Protein AF-A0A6A5YT86-F1 (afdb_monomer_lite)

Foldseek 3Di:
DVCPPDPPDPFDCLLVVDDPVVAQLQDPPDPDDDPPDDGDGDPLSVVLVVCCRLVSPRRDHSVVCVPPQWDDGDPDIDGHVVVVDDPPD

Structure (mmCIF, N/CA/C/O backbone):
data_AF-A0A6A5YT86-F1
#
_entry.id   AF-A0A6A5YT86-F1
#
loop_
_atom_site.group_PDB
_atom_site.id
_atom_site.type_symbol
_atom_site.label_atom_id
_atom_site.label_alt_id
_atom_site.label_comp_id
_atom_site.label_asym_id
_atom_site.label_entity_id
_atom_site.label_seq_id
_atom_site.pdbx_PDB_ins_code
_atom_site.Cartn_x
_atom_site.Cartn_y
_atom_site.Cartn_z
_atom_site.occupancy
_atom_site.B_iso_or_equiv
_atom_site.auth_seq_id
_atom_site.auth_comp_id
_atom_site.auth_asym_id
_atom_site.auth_atom_id
_atom_site.pdbx_PDB_model_num
ATOM 1 N N . MET A 1 1 ? 18.877 -12.310 0.085 1.00 47.84 1 MET A N 1
ATOM 2 C CA . MET A 1 1 ? 17.834 -11.266 0.185 1.00 47.84 1 MET A CA 1
ATOM 3 C C . MET A 1 1 ? 17.345 -11.210 1.624 1.00 47.84 1 MET A C 1
ATOM 5 O O . MET A 1 1 ? 17.124 -12.268 2.199 1.00 47.84 1 MET A O 1
ATOM 9 N N . LEU A 1 2 ? 17.219 -10.014 2.204 1.00 56.44 2 LEU A N 1
ATOM 10 C CA . LEU A 1 2 ? 16.912 -9.779 3.627 1.00 56.44 2 LEU A CA 1
ATOM 11 C C . LEU A 1 2 ? 15.620 -10.480 4.111 1.00 56.44 2 LEU A C 1
ATOM 13 O O . LEU A 1 2 ? 15.523 -10.879 5.263 1.00 56.44 2 LEU A O 1
ATOM 17 N N . TYR A 1 3 ? 14.672 -10.718 3.200 1.00 52.34 3 TYR A N 1
ATOM 18 C CA . TYR A 1 3 ? 13.376 -11.346 3.480 1.00 52.34 3 TYR A CA 1
ATOM 19 C C . TYR A 1 3 ? 13.394 -12.879 3.616 1.00 52.34 3 TYR A C 1
ATOM 21 O O . TYR A 1 3 ? 12.382 -13.464 3.982 1.00 52.34 3 TYR A O 1
ATOM 29 N N . ASN A 1 4 ? 14.532 -13.549 3.395 1.00 56.84 4 ASN A N 1
ATOM 30 C CA . ASN A 1 4 ? 14.633 -15.014 3.530 1.00 56.84 4 ASN A CA 1
ATOM 31 C C . ASN A 1 4 ? 14.548 -15.510 4.993 1.00 56.84 4 ASN A C 1
ATOM 33 O O . ASN A 1 4 ? 14.594 -16.708 5.246 1.00 56.84 4 ASN A O 1
ATOM 37 N N . GLN A 1 5 ? 14.488 -14.583 5.953 1.00 56.00 5 GLN A N 1
ATOM 38 C CA . GLN A 1 5 ? 14.500 -14.835 7.399 1.00 56.00 5 GLN A CA 1
ATOM 39 C C . GLN A 1 5 ? 13.117 -14.644 8.050 1.00 56.00 5 GLN A C 1
ATOM 41 O O . GLN A 1 5 ? 12.987 -14.817 9.257 1.00 56.00 5 GLN A O 1
ATOM 46 N N . LEU A 1 6 ? 12.085 -14.291 7.274 1.00 58.19 6 LEU A N 1
ATOM 47 C CA . LEU A 1 6 ? 10.727 -14.064 7.774 1.00 58.19 6 LEU A CA 1
ATOM 48 C C . LEU A 1 6 ? 9.740 -15.001 7.065 1.00 58.19 6 LEU A C 1
ATOM 50 O O . LEU A 1 6 ? 8.982 -14.558 6.196 1.00 58.19 6 LEU A O 1
ATOM 54 N N . PRO A 1 7 ? 9.746 -16.306 7.393 1.00 47.00 7 PRO A N 1
ATOM 55 C CA . PRO A 1 7 ? 8.694 -17.194 6.926 1.00 47.00 7 PRO A CA 1
ATOM 56 C C . PRO A 1 7 ? 7.349 -16.624 7.404 1.00 47.00 7 PRO A C 1
ATOM 58 O O . PRO A 1 7 ? 7.201 -16.302 8.580 1.00 47.00 7 PRO A O 1
ATOM 61 N N . HIS A 1 8 ? 6.396 -16.476 6.478 1.00 53.12 8 HIS A N 1
ATOM 62 C CA . HIS A 1 8 ? 5.040 -15.926 6.672 1.00 53.12 8 HIS A CA 1
ATOM 63 C C . HIS A 1 8 ? 4.851 -14.398 6.603 1.00 53.12 8 HIS A C 1
ATOM 65 O O . HIS A 1 8 ? 3.718 -13.945 6.752 1.00 53.12 8 HIS A O 1
ATOM 71 N N . ALA A 1 9 ? 5.876 -13.590 6.314 1.00 56.53 9 ALA A N 1
ATOM 72 C CA . ALA A 1 9 ? 5.645 -12.170 6.022 1.00 56.53 9 ALA A CA 1
ATOM 73 C C . ALA A 1 9 ? 4.979 -11.999 4.637 1.00 56.53 9 ALA A C 1
ATOM 75 O O . ALA A 1 9 ? 5.576 -12.320 3.613 1.00 56.53 9 ALA A O 1
ATOM 76 N N . THR A 1 10 ? 3.742 -11.494 4.607 1.00 63.47 10 THR A N 1
ATOM 77 C CA . THR A 1 10 ? 2.884 -11.368 3.408 1.00 63.47 10 THR A CA 1
ATOM 78 C C . THR A 1 10 ? 3.053 -10.061 2.631 1.00 63.47 10 THR A C 1
ATOM 80 O O . THR A 1 10 ? 2.227 -9.744 1.781 1.00 63.47 10 THR A O 1
ATOM 83 N N . VAL A 1 11 ? 4.107 -9.285 2.889 1.00 64.50 11 VAL A N 1
ATOM 84 C CA . VAL A 1 11 ? 4.342 -8.064 2.110 1.00 64.50 11 VAL A CA 1
ATOM 85 C C . VAL A 1 11 ? 4.845 -8.452 0.724 1.00 64.50 11 VAL A C 1
ATOM 87 O O . VAL A 1 11 ? 5.872 -9.121 0.593 1.00 64.50 11 VAL A O 1
ATOM 90 N N . ASP A 1 12 ? 4.125 -8.029 -0.313 1.00 68.25 12 ASP A N 1
ATOM 91 C CA . ASP A 1 12 ? 4.495 -8.316 -1.694 1.00 68.25 12 ASP A CA 1
ATOM 92 C C . ASP A 1 12 ? 5.886 -7.737 -2.006 1.00 68.25 12 ASP A C 1
ATOM 94 O O . ASP A 1 12 ? 6.150 -6.547 -1.814 1.00 68.25 12 ASP A O 1
ATOM 98 N N . ILE A 1 13 ? 6.799 -8.569 -2.512 1.00 71.25 13 ILE A N 1
ATOM 99 C CA . ILE A 1 13 ? 8.182 -8.162 -2.801 1.00 71.25 13 ILE A CA 1
ATOM 100 C C . ILE A 1 13 ? 8.267 -7.027 -3.832 1.00 71.25 13 ILE A C 1
ATOM 102 O O . ILE A 1 13 ? 9.243 -6.274 -3.848 1.00 71.25 13 ILE A O 1
ATOM 106 N N . ARG A 1 14 ? 7.233 -6.845 -4.662 1.00 70.75 14 ARG A N 1
ATOM 107 C CA . ARG A 1 14 ? 7.133 -5.728 -5.614 1.00 70.75 14 ARG A CA 1
ATOM 108 C C . ARG A 1 14 ? 7.049 -4.376 -4.913 1.00 70.75 14 ARG A C 1
ATOM 110 O O . ARG A 1 14 ? 7.351 -3.358 -5.523 1.00 70.75 14 ARG A O 1
ATOM 117 N N . VAL A 1 15 ? 6.703 -4.331 -3.629 1.00 71.88 15 VAL A N 1
ATOM 118 C CA . VAL A 1 15 ? 6.781 -3.091 -2.847 1.00 71.88 15 VAL A CA 1
ATOM 119 C C . VAL A 1 15 ? 8.230 -2.616 -2.721 1.00 71.88 15 VAL A C 1
ATOM 121 O O . VAL A 1 15 ? 8.486 -1.419 -2.808 1.00 71.88 15 VAL A O 1
ATOM 124 N N . ALA A 1 16 ? 9.184 -3.544 -2.601 1.00 74.19 16 ALA A N 1
ATOM 125 C CA . ALA A 1 16 ? 10.610 -3.238 -2.503 1.00 74.19 16 ALA A CA 1
ATOM 126 C C . ALA A 1 16 ? 11.270 -2.947 -3.865 1.00 74.19 16 ALA A C 1
ATOM 128 O O . ALA A 1 16 ? 12.463 -2.649 -3.911 1.00 74.19 16 ALA A O 1
ATOM 129 N N . SER A 1 17 ? 10.528 -3.023 -4.979 1.00 76.56 17 SER A N 1
ATOM 130 C CA . SER A 1 17 ? 11.083 -2.728 -6.306 1.00 76.56 17 SER A CA 1
ATOM 131 C C . SER A 1 17 ? 11.277 -1.229 -6.556 1.00 76.56 17 SER A C 1
ATOM 133 O O . SER A 1 17 ? 11.948 -0.858 -7.516 1.00 76.56 17 SER A O 1
ATOM 135 N N . SER A 1 18 ? 10.680 -0.364 -5.732 1.00 78.25 18 SER A N 1
ATOM 136 C CA . SER A 1 18 ? 10.835 1.090 -5.798 1.00 78.25 18 SER A CA 1
ATOM 137 C C . SER A 1 18 ? 11.280 1.649 -4.443 1.00 78.25 18 SER A C 1
ATOM 139 O O . SER A 1 18 ? 10.722 1.249 -3.422 1.00 78.25 18 SER A O 1
ATOM 141 N N . PRO A 1 19 ? 12.244 2.590 -4.400 1.00 79.94 19 PRO A N 1
ATOM 142 C CA . PRO A 1 19 ? 12.596 3.287 -3.168 1.00 79.94 19 PRO A CA 1
ATOM 143 C C . PRO A 1 19 ? 11.373 3.972 -2.566 1.00 79.94 19 PRO A C 1
ATOM 145 O O . PRO A 1 19 ? 10.643 4.651 -3.289 1.00 79.94 19 PRO A O 1
ATOM 148 N N . LEU A 1 20 ? 11.192 3.850 -1.247 1.00 78.31 20 LEU A N 1
ATOM 149 C CA . LEU A 1 20 ? 10.052 4.438 -0.538 1.00 78.31 20 LEU A CA 1
ATOM 150 C C . LEU A 1 20 ? 9.950 5.944 -0.823 1.00 78.31 20 LEU A C 1
ATOM 152 O O . LEU A 1 20 ? 8.870 6.427 -1.131 1.00 78.31 20 LEU A O 1
ATOM 156 N N . ALA A 1 21 ? 11.088 6.647 -0.863 1.00 77.25 21 ALA A N 1
ATOM 157 C CA . ALA A 1 21 ? 11.191 8.079 -1.167 1.00 77.25 21 ALA A CA 1
ATOM 158 C C . ALA A 1 21 ? 10.492 8.523 -2.469 1.00 77.25 21 ALA A C 1
ATOM 160 O O . ALA A 1 21 ? 10.116 9.682 -2.594 1.00 77.25 21 ALA A O 1
ATOM 161 N N . ASN A 1 22 ? 10.279 7.618 -3.430 1.00 81.44 22 ASN A N 1
ATOM 162 C CA . ASN A 1 22 ? 9.598 7.933 -4.690 1.00 81.44 22 ASN A CA 1
ATOM 163 C C . ASN A 1 22 ? 8.062 7.873 -4.581 1.00 81.44 22 ASN A C 1
ATOM 165 O O . ASN A 1 22 ? 7.353 8.027 -5.579 1.00 81.44 22 ASN A O 1
ATOM 169 N N . HIS A 1 23 ? 7.521 7.578 -3.400 1.00 82.69 23 HIS A N 1
ATOM 170 C CA . HIS A 1 23 ? 6.093 7.396 -3.197 1.00 82.69 23 HIS A CA 1
ATOM 171 C C . HIS A 1 23 ? 5.411 8.714 -2.833 1.00 82.69 23 HIS A C 1
ATOM 173 O O . HIS A 1 23 ? 5.840 9.431 -1.938 1.00 82.69 23 HIS A O 1
ATOM 179 N N . ARG A 1 24 ? 4.287 9.003 -3.501 1.00 83.56 24 ARG A N 1
ATOM 180 C CA . ARG A 1 24 ? 3.564 10.283 -3.381 1.00 83.56 24 ARG A CA 1
ATOM 181 C C . ARG A 1 24 ? 2.889 10.491 -2.029 1.00 83.56 24 ARG A C 1
ATOM 183 O O . ARG A 1 24 ? 2.517 11.607 -1.695 1.00 83.56 24 ARG A O 1
ATOM 190 N N . TRP A 1 25 ? 2.681 9.414 -1.280 1.00 85.62 25 TRP A N 1
ATOM 191 C CA . TRP A 1 25 ? 2.066 9.468 0.039 1.00 85.62 25 TRP A CA 1
ATOM 192 C C . TRP A 1 25 ? 3.049 9.812 1.158 1.00 85.62 25 TRP A C 1
ATOM 194 O O . TRP A 1 25 ? 2.597 10.064 2.273 1.00 85.62 25 TRP A O 1
ATOM 204 N N . ILE A 1 26 ? 4.357 9.860 0.883 1.00 85.25 26 ILE A N 1
ATOM 205 C CA . ILE A 1 26 ? 5.341 10.293 1.874 1.00 85.25 26 ILE A CA 1
ATOM 206 C C . ILE A 1 26 ? 5.241 11.812 2.063 1.00 85.25 26 ILE A C 1
ATOM 208 O O . ILE A 1 26 ? 5.261 12.549 1.076 1.00 85.25 26 ILE A O 1
ATOM 212 N N . PRO A 1 27 ? 5.133 12.301 3.310 1.00 81.56 27 PRO A N 1
ATOM 213 C CA . PRO A 1 27 ? 5.181 13.729 3.584 1.00 81.56 27 PRO A CA 1
ATOM 214 C C . PRO A 1 27 ? 6.568 14.300 3.240 1.00 81.56 27 PRO A C 1
ATOM 216 O O . PRO A 1 27 ? 7.590 13.767 3.660 1.00 81.56 27 PRO A O 1
ATOM 219 N N . ASN A 1 28 ? 6.602 15.412 2.499 1.00 72.12 28 ASN A N 1
ATOM 220 C CA . ASN A 1 28 ? 7.845 16.118 2.141 1.00 72.12 28 ASN A CA 1
ATOM 221 C C . ASN A 1 28 ? 8.503 16.854 3.331 1.00 72.12 28 ASN A C 1
ATOM 223 O O . ASN A 1 28 ? 9.649 17.280 3.231 1.00 72.12 28 ASN A O 1
ATOM 227 N N . GLU A 1 29 ? 7.775 17.034 4.435 1.00 65.75 29 GLU A N 1
ATOM 228 C CA . GLU A 1 29 ? 8.025 18.052 5.467 1.00 65.75 29 GLU A CA 1
ATOM 229 C C . GLU A 1 29 ? 8.494 17.461 6.807 1.00 65.75 29 GLU A C 1
ATOM 231 O O . GLU A 1 29 ? 8.034 17.870 7.867 1.00 65.75 29 GLU A O 1
ATOM 236 N N . GLU A 1 30 ? 9.432 16.513 6.801 1.00 56.69 30 GLU A N 1
ATOM 237 C CA . GLU A 1 30 ? 10.106 16.127 8.048 1.00 56.69 30 GLU A CA 1
ATOM 238 C C . GLU A 1 30 ? 11.629 16.082 7.876 1.00 56.69 30 GLU A C 1
ATOM 240 O O . GLU A 1 30 ? 12.285 15.048 7.973 1.00 56.69 30 GLU A O 1
ATOM 245 N N . ALA A 1 31 ? 12.217 17.254 7.625 1.00 51.25 31 ALA A N 1
ATOM 246 C CA . ALA A 1 31 ? 13.659 17.478 7.481 1.00 51.25 31 ALA A CA 1
ATOM 247 C C . ALA A 1 31 ? 14.493 17.218 8.766 1.00 51.25 31 ALA A C 1
ATOM 249 O O . ALA A 1 31 ? 15.612 17.713 8.887 1.00 51.25 31 ALA A O 1
ATOM 250 N N . GLY A 1 32 ? 13.971 16.462 9.737 1.00 53.62 32 GLY A N 1
ATOM 251 C CA . GLY A 1 32 ? 14.608 16.248 11.040 1.00 53.62 32 GLY A CA 1
ATOM 252 C C . GLY A 1 32 ? 14.319 14.909 11.718 1.00 53.62 32 GLY A C 1
ATOM 253 O O . GLY A 1 32 ? 14.831 14.675 12.813 1.00 53.62 32 GLY A O 1
ATOM 254 N N . THR A 1 33 ? 13.531 14.021 11.112 1.00 58.50 33 THR A N 1
ATOM 255 C CA . THR A 1 33 ? 13.211 12.721 11.710 1.00 58.50 33 THR A CA 1
ATOM 256 C C . THR A 1 33 ? 14.327 11.725 11.396 1.00 58.50 33 THR A C 1
ATOM 258 O O . THR A 1 33 ? 14.803 11.610 10.266 1.00 58.50 33 THR A O 1
ATOM 261 N N . SER A 1 34 ? 14.819 11.031 12.423 1.00 62.78 34 SER A N 1
ATOM 262 C CA . SER A 1 34 ? 15.864 10.017 12.261 1.00 62.78 34 SER A CA 1
ATOM 263 C C . SER A 1 34 ? 15.431 8.964 11.225 1.00 62.78 34 SER A C 1
ATOM 265 O O . SER A 1 34 ? 14.238 8.675 11.121 1.00 62.78 34 SER A O 1
ATOM 267 N N . PRO A 1 35 ? 16.359 8.323 10.488 1.00 65.75 35 PRO A N 1
ATOM 268 C CA . PRO A 1 35 ? 16.024 7.360 9.426 1.00 65.75 35 PRO A CA 1
ATOM 269 C C . PRO A 1 35 ? 15.230 6.124 9.897 1.00 65.75 35 PRO A C 1
ATOM 271 O O . PRO A 1 35 ? 14.825 5.305 9.078 1.00 65.75 35 PRO A O 1
ATOM 274 N N . PHE A 1 36 ? 15.010 5.983 11.206 1.00 70.50 36 PHE A N 1
ATOM 275 C CA . PHE A 1 36 ? 14.276 4.888 11.842 1.00 70.50 36 PHE A CA 1
ATOM 276 C C . PHE A 1 36 ? 13.003 5.345 12.566 1.00 70.50 36 PHE A C 1
ATOM 278 O O . PHE A 1 36 ? 12.387 4.563 13.287 1.00 70.50 36 PHE A O 1
ATOM 285 N N . SER A 1 37 ? 12.627 6.612 12.427 1.00 75.56 37 SER A N 1
ATOM 286 C CA . SER A 1 37 ? 11.396 7.141 13.006 1.00 75.56 37 SER A CA 1
ATOM 287 C C . SER A 1 37 ? 10.189 6.833 12.119 1.00 75.56 37 SER A C 1
ATOM 289 O O . SER A 1 37 ? 10.297 6.719 10.898 1.00 75.56 37 SER A O 1
ATOM 291 N N . ALA A 1 38 ? 9.031 6.649 12.749 1.00 76.50 38 ALA A N 1
ATOM 292 C CA . ALA A 1 38 ? 7.784 6.431 12.033 1.00 76.50 38 ALA A CA 1
ATOM 293 C C . ALA A 1 38 ? 7.278 7.750 11.434 1.00 76.50 38 ALA A C 1
ATOM 295 O O . ALA A 1 38 ? 7.272 8.770 12.120 1.00 76.50 38 ALA A O 1
ATOM 296 N N . TYR A 1 39 ? 6.808 7.708 10.185 1.00 81.44 39 TYR A N 1
ATOM 297 C CA . TYR A 1 39 ? 6.153 8.849 9.547 1.00 81.44 39 TYR A CA 1
ATOM 298 C C . TYR A 1 39 ? 4.800 9.136 10.199 1.00 81.44 39 TYR A C 1
ATOM 300 O O . TYR A 1 39 ? 3.986 8.224 10.381 1.00 81.44 39 TYR A O 1
ATOM 308 N N . SER A 1 40 ? 4.526 10.410 10.480 1.00 85.56 40 SER A N 1
ATOM 309 C CA . SER A 1 40 ? 3.185 10.856 10.850 1.00 85.56 40 SER A CA 1
ATOM 310 C C . SER A 1 40 ? 2.348 11.037 9.582 1.00 85.56 40 SER A C 1
ATOM 312 O O . SER A 1 40 ? 2.503 12.012 8.849 1.00 85.56 40 SER A O 1
ATOM 314 N N . LEU A 1 41 ? 1.490 10.061 9.272 1.00 88.31 41 LEU A N 1
ATOM 315 C CA . LEU A 1 41 ? 0.671 10.071 8.057 1.00 88.31 41 LEU A CA 1
ATOM 31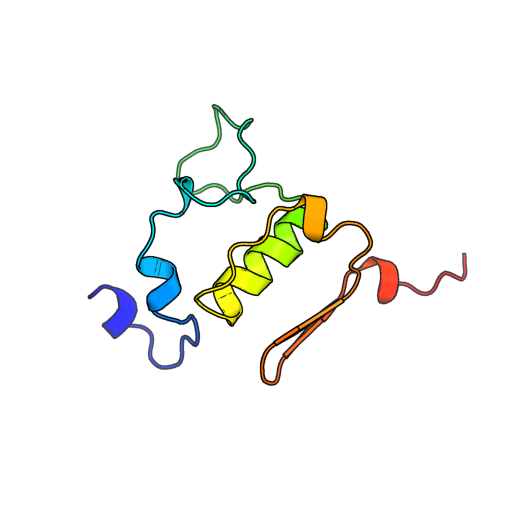6 C C . LEU A 1 41 ? -0.754 10.556 8.341 1.00 88.31 41 LEU A C 1
ATOM 318 O O . LEU A 1 41 ? -1.388 10.143 9.314 1.00 88.31 41 LEU A O 1
ATOM 322 N N . SER A 1 42 ? -1.307 11.359 7.429 1.00 91.25 42 SER A N 1
ATOM 323 C CA . SER A 1 42 ? -2.750 11.605 7.374 1.00 91.25 42 SER A CA 1
ATOM 324 C C . SER A 1 42 ? -3.508 10.308 7.066 1.00 91.25 42 SER A C 1
ATOM 326 O O . SER A 1 42 ? -2.936 9.311 6.612 1.00 91.25 42 SER A O 1
ATOM 328 N N . ARG A 1 43 ? -4.830 10.304 7.264 1.00 92.06 43 ARG A N 1
ATOM 329 C CA . ARG A 1 43 ? -5.673 9.150 6.915 1.00 92.06 43 ARG A CA 1
ATOM 330 C C . ARG A 1 43 ? -5.562 8.798 5.430 1.00 92.06 43 ARG A C 1
ATOM 332 O O . ARG A 1 43 ? -5.442 7.631 5.072 1.00 92.06 43 ARG A O 1
ATOM 339 N N . GLU A 1 44 ? -5.584 9.807 4.572 1.00 93.44 44 GLU A N 1
ATOM 340 C CA . GLU A 1 44 ? -5.492 9.661 3.122 1.00 93.44 44 GLU A CA 1
ATOM 341 C C . GLU A 1 44 ? -4.127 9.092 2.708 1.00 93.44 44 GLU A C 1
ATOM 343 O O . GLU A 1 44 ? -4.062 8.161 1.903 1.00 93.44 44 GLU A O 1
ATOM 348 N N . GLN A 1 45 ? -3.041 9.590 3.312 1.00 92.94 45 GLN A N 1
ATOM 349 C CA . GLN A 1 45 ? -1.692 9.043 3.123 1.00 92.94 45 GLN A CA 1
ATOM 350 C C . GLN A 1 45 ? -1.589 7.602 3.632 1.00 92.94 45 GLN A C 1
ATOM 352 O O . GLN A 1 45 ? -0.996 6.757 2.966 1.00 92.94 45 GLN A O 1
ATOM 357 N N . THR A 1 46 ? -2.214 7.301 4.770 1.00 92.56 46 THR A N 1
ATOM 358 C CA . THR A 1 46 ? -2.267 5.950 5.341 1.00 92.56 46 THR A CA 1
ATOM 359 C C . THR A 1 46 ? -2.971 4.983 4.392 1.00 92.56 46 THR A C 1
ATOM 361 O O . THR A 1 46 ? -2.439 3.913 4.115 1.00 92.56 46 THR A O 1
ATOM 364 N N . PHE A 1 47 ? -4.118 5.356 3.816 1.00 93.62 47 PHE A N 1
ATOM 365 C CA . PHE A 1 47 ? -4.809 4.495 2.850 1.00 93.62 47 PHE A CA 1
ATOM 366 C C . PHE A 1 47 ? -4.042 4.332 1.536 1.00 93.62 47 PHE A C 1
ATOM 368 O O . PHE A 1 47 ? -3.992 3.225 0.999 1.00 93.62 47 PHE A O 1
ATOM 375 N N . ALA A 1 48 ? -3.392 5.387 1.038 1.00 92.56 48 ALA A N 1
ATOM 376 C CA . ALA A 1 48 ? -2.514 5.285 -0.128 1.00 92.56 48 ALA A CA 1
ATOM 377 C C . ALA A 1 48 ? -1.302 4.371 0.139 1.00 92.56 48 ALA A C 1
ATOM 379 O O . ALA A 1 48 ? -0.920 3.581 -0.729 1.00 92.56 48 ALA A O 1
ATOM 380 N N . CYS A 1 49 ? -0.738 4.439 1.348 1.00 91.38 49 CYS A N 1
ATOM 381 C CA . CYS A 1 49 ? 0.320 3.554 1.822 1.00 91.38 49 CYS A CA 1
ATOM 382 C C . CYS A 1 49 ? -0.164 2.097 1.870 1.00 91.38 49 CYS A C 1
ATOM 384 O O . CYS A 1 49 ? 0.404 1.252 1.178 1.00 91.38 49 CYS A O 1
ATOM 386 N N . ILE A 1 50 ? -1.268 1.813 2.574 1.00 91.31 50 ILE A N 1
ATOM 387 C CA . ILE A 1 50 ? -1.872 0.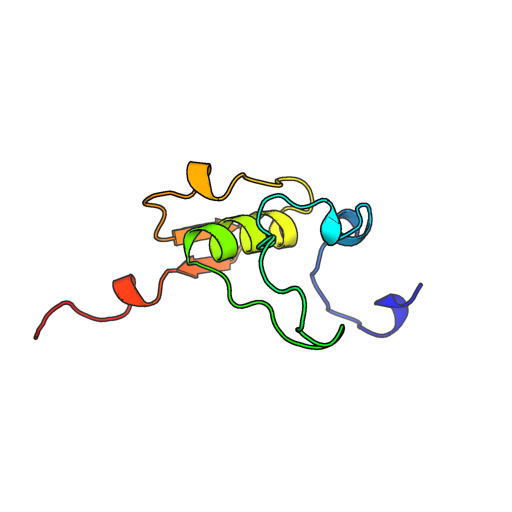470 2.660 1.00 91.31 50 ILE A CA 1
ATOM 388 C C . ILE A 1 50 ? -2.119 -0.099 1.262 1.00 91.31 50 ILE A C 1
ATOM 390 O O . ILE A 1 50 ? -1.677 -1.202 0.961 1.00 91.31 50 ILE A O 1
ATOM 394 N N . ALA A 1 51 ? -2.744 0.670 0.367 1.00 90.44 51 ALA A N 1
ATOM 395 C CA . ALA A 1 51 ? -3.020 0.214 -0.991 1.00 90.44 51 ALA A CA 1
ATOM 396 C C . ALA A 1 51 ? -1.746 -0.193 -1.749 1.00 90.44 51 ALA A C 1
ATOM 398 O O . ALA A 1 51 ? -1.759 -1.183 -2.485 1.00 90.44 51 ALA A O 1
ATOM 399 N N . LYS A 1 52 ? -0.631 0.522 -1.557 1.00 88.75 52 LYS A N 1
ATOM 400 C CA . LYS A 1 52 ? 0.653 0.164 -2.170 1.00 88.75 52 LYS A CA 1
ATOM 401 C C . LYS A 1 52 ? 1.242 -1.107 -1.569 1.00 88.75 52 LYS A C 1
ATOM 403 O O . LYS A 1 52 ? 1.715 -1.942 -2.336 1.00 88.75 52 LYS A O 1
ATOM 408 N N . PHE A 1 53 ? 1.218 -1.251 -0.246 1.00 87.00 53 PHE A N 1
ATOM 409 C CA . PHE A 1 53 ? 1.774 -2.423 0.436 1.00 87.00 53 PHE A CA 1
ATOM 410 C C . PHE A 1 53 ? 0.965 -3.697 0.169 1.00 87.00 53 PHE A C 1
ATOM 412 O O . PHE A 1 53 ? 1.554 -4.743 -0.090 1.00 87.00 53 PHE A O 1
ATOM 419 N N . GLU A 1 54 ? -0.362 -3.589 0.137 1.00 87.38 54 GLU A N 1
ATOM 420 C CA . GLU A 1 54 ? -1.261 -4.722 -0.106 1.00 87.38 54 GLU A CA 1
ATOM 421 C C . GLU A 1 54 ? -1.297 -5.144 -1.580 1.00 87.38 54 GLU A C 1
ATOM 423 O O . GLU A 1 54 ? -1.392 -6.327 -1.893 1.00 87.38 54 GLU A O 1
ATOM 428 N N . SER A 1 55 ? -1.213 -4.195 -2.521 1.00 83.31 55 SER A N 1
ATOM 429 C CA . SER A 1 55 ? -1.275 -4.525 -3.955 1.00 83.31 55 SER A CA 1
ATOM 430 C C . SER A 1 55 ? 0.086 -4.743 -4.616 1.00 83.31 55 SER A C 1
ATOM 432 O O . SER A 1 55 ? 0.151 -5.259 -5.735 1.00 83.31 55 SER A O 1
ATOM 43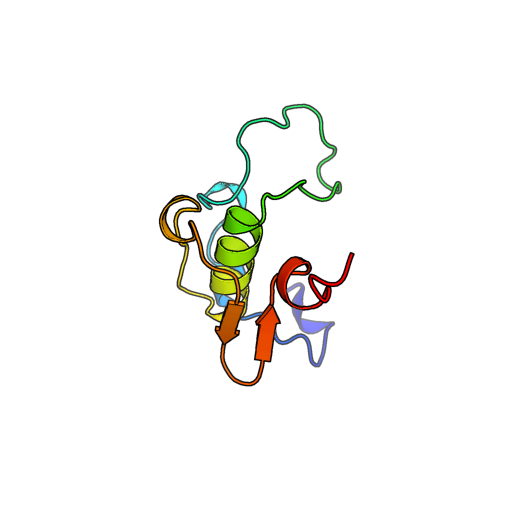4 N N . GLY A 1 56 ? 1.168 -4.248 -4.010 1.00 77.88 56 GLY A N 1
ATOM 435 C CA . GLY A 1 56 ? 2.498 -4.155 -4.618 1.00 77.88 56 GLY A CA 1
ATOM 436 C C . GLY A 1 56 ? 2.607 -3.162 -5.787 1.00 77.88 56 GLY A C 1
ATOM 437 O O . GLY A 1 56 ? 3.713 -2.748 -6.141 1.00 77.88 56 GLY A O 1
ATOM 438 N N . ALA A 1 57 ? 1.492 -2.716 -6.372 1.00 79.50 57 ALA A N 1
ATOM 439 C CA . ALA A 1 57 ? 1.463 -1.987 -7.641 1.00 79.50 57 ALA A CA 1
ATOM 440 C C . ALA A 1 57 ? 0.884 -0.571 -7.518 1.00 79.50 57 ALA A C 1
ATOM 442 O O . ALA A 1 57 ? 1.456 0.373 -8.067 1.00 79.50 57 ALA A O 1
ATOM 443 N N . PHE A 1 58 ? -0.212 -0.394 -6.781 1.00 85.31 58 PHE A N 1
ATOM 444 C CA . PHE A 1 58 ? -0.956 0.862 -6.778 1.00 85.31 58 PHE A CA 1
ATOM 445 C C . PHE A 1 58 ? -0.341 1.891 -5.826 1.00 85.31 58 PHE A C 1
ATOM 447 O O . PHE A 1 58 ? -0.451 1.782 -4.612 1.00 85.31 58 PHE A O 1
ATOM 454 N N . ASN A 1 59 ? 0.300 2.917 -6.386 1.00 87.31 59 ASN A N 1
ATOM 455 C CA . ASN A 1 59 ? 0.832 4.061 -5.644 1.00 87.31 59 ASN A CA 1
ATOM 456 C C . ASN A 1 59 ? -0.099 5.268 -5.822 1.00 87.31 59 ASN A C 1
ATOM 458 O O . ASN A 1 59 ? 0.126 6.115 -6.695 1.00 87.31 59 ASN A O 1
ATOM 462 N N . PHE A 1 60 ? -1.187 5.306 -5.054 1.00 89.62 60 PHE A N 1
ATOM 463 C CA . PHE A 1 60 ? -2.176 6.376 -5.151 1.00 89.62 60 PHE A CA 1
ATOM 464 C C . PHE A 1 60 ? -1.638 7.707 -4.629 1.00 89.62 60 PHE A C 1
ATOM 466 O O . PHE A 1 60 ? -0.796 7.762 -3.735 1.00 89.62 60 PHE A O 1
ATOM 473 N N . ASP A 1 61 ? -2.145 8.787 -5.215 1.00 91.06 61 ASP A N 1
ATOM 474 C CA . ASP A 1 61 ? -1.990 10.118 -4.646 1.00 91.06 61 ASP A CA 1
ATOM 475 C C . ASP A 1 61 ? -2.892 10.234 -3.404 1.00 91.06 61 ASP A C 1
ATOM 477 O O . ASP A 1 61 ? -4.056 9.825 -3.496 1.00 91.06 61 ASP A O 1
ATOM 481 N N . PRO A 1 62 ? -2.428 10.782 -2.266 1.00 91.38 62 PRO A N 1
ATOM 482 C CA . PRO A 1 62 ? -3.290 11.023 -1.108 1.00 91.38 62 PRO A CA 1
ATOM 483 C C . PRO A 1 62 ? -4.566 11.797 -1.457 1.00 91.38 62 PRO A C 1
ATOM 485 O O . PRO A 1 62 ? -5.629 11.515 -0.908 1.00 91.38 62 PRO A O 1
ATOM 488 N N . VAL A 1 63 ? -4.519 12.715 -2.427 1.00 92.50 63 VAL A N 1
ATOM 489 C CA . VAL A 1 63 ? -5.708 13.461 -2.868 1.00 92.50 63 VAL A CA 1
ATOM 490 C C . VAL A 1 63 ? -6.782 12.528 -3.439 1.00 92.50 63 VAL A C 1
ATOM 492 O O . VAL A 1 63 ? -7.971 12.764 -3.227 1.00 92.50 63 VAL A O 1
ATOM 495 N N . ALA A 1 64 ? -6.387 11.434 -4.095 1.00 91.50 64 ALA A N 1
ATOM 496 C CA . ALA A 1 64 ? -7.317 10.433 -4.620 1.00 91.50 64 ALA A CA 1
ATOM 497 C C . ALA A 1 64 ? -7.993 9.599 -3.514 1.00 91.50 64 ALA A C 1
ATOM 499 O O . ALA A 1 64 ? -9.017 8.972 -3.768 1.00 91.50 64 ALA A O 1
ATOM 500 N N . MET A 1 65 ? -7.449 9.610 -2.293 1.00 91.25 65 MET A N 1
ATOM 501 C CA . MET A 1 65 ? -8.008 8.928 -1.118 1.00 91.25 65 MET A CA 1
ATOM 502 C C . MET A 1 65 ? -8.911 9.837 -0.275 1.00 91.25 65 MET A C 1
ATOM 504 O O . MET A 1 65 ? -9.386 9.438 0.792 1.00 91.25 65 MET A O 1
ATOM 508 N N . LYS A 1 66 ? -9.177 11.067 -0.729 1.00 93.31 66 LYS A N 1
ATOM 509 C CA . LYS A 1 66 ? -10.034 12.010 -0.009 1.00 93.31 66 LYS A CA 1
ATOM 510 C C . LYS A 1 66 ? -11.452 11.449 0.141 1.00 93.31 66 LYS A C 1
ATOM 512 O O . LYS A 1 66 ? -12.119 11.150 -0.843 1.00 93.31 66 LYS A O 1
ATOM 517 N N . GLY A 1 67 ? -11.919 11.350 1.386 1.00 90.00 67 GLY A N 1
ATOM 518 C CA . GLY A 1 67 ? -13.242 10.799 1.710 1.00 90.00 67 GLY A CA 1
ATOM 519 C C . GLY A 1 67 ? -13.301 9.269 1.737 1.00 90.00 67 GLY A C 1
ATOM 520 O O . GLY A 1 67 ? -14.367 8.711 1.982 1.00 90.00 67 GLY A O 1
ATOM 521 N N . VAL A 1 68 ? -12.178 8.576 1.529 1.00 92.12 68 VAL A N 1
ATOM 522 C CA . VAL A 1 68 ? -12.093 7.131 1.755 1.00 92.12 68 VAL A CA 1
ATOM 523 C C . VAL A 1 68 ? -12.011 6.870 3.258 1.00 92.12 68 VAL A C 1
ATOM 525 O O . VAL A 1 68 ? -11.180 7.440 3.965 1.00 92.12 68 VAL A O 1
ATOM 528 N N . HIS A 1 69 ? -12.889 5.994 3.744 1.00 90.75 69 HIS A N 1
ATOM 529 C CA . HIS A 1 69 ? -12.947 5.565 5.144 1.00 90.75 69 HIS A CA 1
ATOM 530 C C . HIS A 1 69 ? -12.633 4.082 5.333 1.00 90.75 69 HIS A C 1
ATOM 532 O O . HIS A 1 69 ? -12.403 3.654 6.461 1.00 90.75 69 HIS A O 1
ATOM 538 N N . ALA A 1 70 ? -12.612 3.303 4.253 1.00 92.06 70 ALA A N 1
ATOM 539 C CA . ALA A 1 70 ? -12.253 1.899 4.287 1.00 92.06 70 ALA A CA 1
ATOM 540 C C . ALA A 1 70 ? -11.624 1.461 2.961 1.00 92.06 70 ALA A C 1
ATOM 542 O O . ALA A 1 70 ? -12.021 1.929 1.893 1.00 92.06 70 ALA A O 1
ATOM 543 N N . VAL A 1 71 ? -10.670 0.538 3.040 1.00 90.81 71 VAL A N 1
ATOM 544 C CA . VAL A 1 71 ? -10.027 -0.123 1.901 1.00 90.81 71 VAL A CA 1
ATOM 545 C C . VAL A 1 71 ? -10.140 -1.626 2.110 1.00 90.81 71 VAL A C 1
ATOM 547 O O . VAL A 1 71 ? -9.800 -2.133 3.175 1.00 90.81 71 VAL A O 1
ATOM 550 N N . SER A 1 72 ? -10.604 -2.344 1.092 1.00 91.25 72 SER A N 1
ATOM 551 C CA . SER A 1 72 ? -10.569 -3.806 1.062 1.00 91.25 72 SER A CA 1
ATOM 552 C C . SER A 1 72 ? -9.475 -4.255 0.101 1.00 91.25 72 SER A C 1
ATOM 554 O O . SER A 1 72 ? -9.408 -3.772 -1.031 1.00 91.25 72 SER A O 1
ATOM 556 N N . ALA A 1 73 ? -8.612 -5.157 0.559 1.00 87.75 73 ALA A N 1
ATOM 557 C CA . ALA A 1 73 ? -7.551 -5.740 -0.245 1.00 87.75 73 ALA A CA 1
ATOM 558 C C . ALA A 1 73 ? -7.422 -7.231 0.081 1.00 87.75 73 ALA A C 1
ATOM 560 O O . ALA A 1 73 ? -7.210 -7.611 1.231 1.00 87.75 73 ALA A O 1
ATOM 561 N N . GLY A 1 74 ? -7.589 -8.085 -0.932 1.00 84.12 74 GLY A N 1
ATOM 562 C CA . GLY A 1 74 ? -7.554 -9.537 -0.758 1.00 84.12 74 GLY A CA 1
ATOM 563 C C . GLY A 1 74 ? -8.595 -10.025 0.254 1.00 84.12 74 GLY A C 1
ATOM 564 O O . GLY A 1 74 ? -9.796 -9.903 0.025 1.00 84.12 74 GLY A O 1
ATOM 565 N N . ASN A 1 75 ? -8.119 -10.585 1.365 1.00 85.56 75 ASN A N 1
ATOM 566 C CA . ASN A 1 75 ? -8.918 -11.094 2.484 1.00 85.56 75 ASN A CA 1
ATOM 567 C C . ASN A 1 75 ? -8.956 -10.147 3.701 1.00 85.56 75 ASN A C 1
ATOM 569 O O . ASN A 1 75 ? -9.444 -10.545 4.759 1.00 85.56 75 ASN A O 1
ATOM 573 N N . SER A 1 76 ? -8.453 -8.920 3.559 1.00 87.75 76 SER A N 1
ATOM 574 C CA . SER A 1 76 ? -8.341 -7.934 4.635 1.00 87.75 76 SER A CA 1
ATOM 575 C C . SER A 1 76 ? -9.195 -6.695 4.349 1.00 87.75 76 SER A C 1
ATOM 577 O O . SER A 1 76 ? -9.373 -6.278 3.200 1.00 87.75 76 SER A O 1
ATOM 579 N N . ILE A 1 77 ? -9.725 -6.084 5.412 1.00 90.31 77 ILE A N 1
ATOM 580 C CA . ILE A 1 77 ? -10.424 -4.795 5.360 1.00 90.31 77 ILE A CA 1
ATOM 581 C C . ILE A 1 77 ? -9.765 -3.857 6.369 1.00 90.31 77 ILE A C 1
ATOM 583 O O . ILE A 1 77 ? -9.670 -4.167 7.554 1.00 90.31 77 ILE A O 1
ATOM 587 N N . PHE A 1 78 ? -9.338 -2.696 5.890 1.00 89.88 78 PHE A N 1
ATOM 588 C CA . PHE A 1 78 ? -8.716 -1.637 6.672 1.00 89.88 78 PHE A CA 1
ATOM 589 C C . PHE A 1 78 ? -9.701 -0.483 6.791 1.00 89.88 78 PHE A C 1
A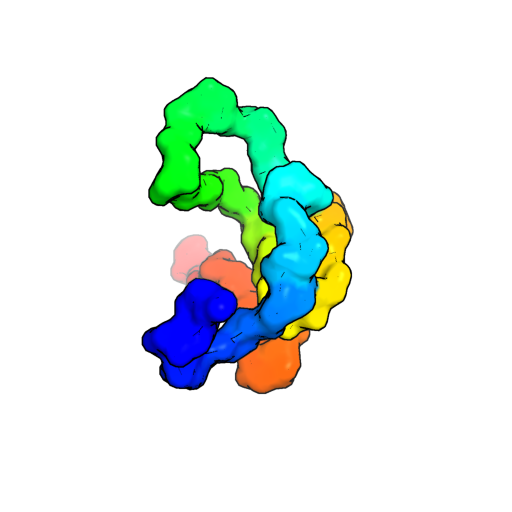TOM 591 O O . PHE A 1 78 ? -10.143 0.051 5.777 1.00 89.88 78 PHE A O 1
ATOM 598 N N . VAL A 1 79 ? -10.053 -0.092 8.012 1.00 90.81 79 VAL A N 1
ATOM 599 C CA . VAL A 1 79 ? -11.112 0.891 8.274 1.00 90.81 79 VAL A CA 1
ATOM 600 C C . VAL A 1 79 ? -10.565 2.038 9.116 1.00 90.81 79 VAL A C 1
ATOM 602 O O . VAL A 1 79 ? -9.761 1.829 10.022 1.00 90.81 79 VAL A O 1
ATOM 605 N N . SER A 1 80 ? -10.999 3.265 8.827 1.00 89.44 80 SER A N 1
ATOM 606 C CA . SER A 1 80 ? -10.652 4.438 9.624 1.00 89.44 80 SER A CA 1
ATOM 607 C C . SER A 1 80 ? -11.249 4.316 11.021 1.00 89.44 80 SER A C 1
ATOM 609 O O . SER A 1 80 ? -12.423 3.972 11.155 1.00 89.44 80 SER A O 1
ATOM 611 N N . ARG A 1 81 ? -10.476 4.675 12.050 1.00 83.62 81 ARG A N 1
ATOM 612 C CA . ARG A 1 81 ? -10.925 4.632 13.449 1.00 83.62 81 ARG A CA 1
ATOM 613 C C . ARG A 1 81 ? -12.251 5.367 13.680 1.00 83.62 81 ARG A C 1
ATOM 615 O O . ARG A 1 81 ? -13.102 4.852 14.389 1.00 83.62 81 ARG A O 1
ATOM 622 N N . ASN A 1 82 ? -12.468 6.486 12.989 1.00 77.62 82 ASN A N 1
ATOM 623 C CA . ASN A 1 82 ? -13.706 7.270 13.065 1.00 77.62 82 ASN A CA 1
ATOM 624 C C . ASN A 1 82 ? -14.974 6.501 12.638 1.00 77.62 82 ASN A C 1
ATOM 626 O O . ASN A 1 82 ? -16.065 6.987 12.884 1.00 77.62 82 ASN A O 1
ATOM 630 N N . LEU A 1 83 ? -14.850 5.362 11.944 1.00 79.12 83 LEU A N 1
ATOM 631 C CA . LEU A 1 83 ? -15.989 4.503 11.585 1.00 79.12 83 LEU A CA 1
ATOM 632 C C . LEU A 1 83 ? -16.242 3.401 12.629 1.00 79.12 83 LEU A C 1
ATOM 634 O O . LEU A 1 83 ? -17.298 2.781 12.623 1.00 79.12 83 LEU A O 1
ATOM 638 N N . LEU A 1 84 ? -15.252 3.118 13.479 1.00 77.56 84 LEU A N 1
ATOM 639 C CA . LEU A 1 84 ? -15.347 2.138 14.564 1.00 77.56 84 LEU A CA 1
ATOM 640 C C . LEU A 1 84 ? -15.860 2.771 15.861 1.00 77.56 84 LEU A C 1
ATOM 642 O O . LEU A 1 84 ? -16.364 2.063 16.727 1.00 77.56 84 LEU A O 1
ATOM 646 N N . GLU A 1 85 ? -15.710 4.086 16.000 1.00 75.19 85 GLU A N 1
ATOM 647 C CA . GLU A 1 85 ? -16.277 4.855 17.100 1.00 75.19 85 GLU A CA 1
ATOM 648 C C . GLU A 1 85 ? -17.736 5.201 16.758 1.00 75.19 85 GLU A C 1
ATOM 650 O O . GLU A 1 85 ? -18.021 5.800 15.723 1.00 75.19 85 GLU A O 1
ATOM 655 N N . ASP A 1 86 ? -18.667 4.764 17.607 1.00 67.94 86 ASP A N 1
ATOM 656 C CA . ASP A 1 86 ? -20.090 5.092 17.505 1.00 67.94 86 ASP A CA 1
ATOM 657 C C . ASP A 1 86 ? -20.281 6.612 17.700 1.00 67.94 86 ASP A C 1
ATOM 659 O O . ASP A 1 86 ? -19.785 7.147 18.696 1.00 67.94 86 ASP A O 1
ATOM 663 N N . PRO A 1 87 ? -20.977 7.337 16.801 1.00 64.88 87 PRO A N 1
ATOM 664 C CA . PRO A 1 87 ? -21.243 8.766 16.965 1.00 64.88 87 PRO A CA 1
ATOM 665 C C . PRO A 1 87 ? -22.190 9.117 18.131 1.00 64.88 87 PRO A C 1
ATOM 667 O O . PRO A 1 87 ? -22.599 10.271 18.242 1.00 64.88 87 PRO A O 1
ATOM 670 N N . CYS A 1 88 ? -22.551 8.183 19.014 1.00 63.06 88 CYS A N 1
ATOM 671 C CA . CYS A 1 88 ? -23.277 8.487 20.246 1.00 63.06 88 CYS A CA 1
ATOM 672 C C . CYS A 1 88 ? -22.383 9.151 21.317 1.00 63.06 88 CYS A C 1
ATOM 674 O O . CYS A 1 88 ? -21.996 8.523 22.307 1.00 63.06 88 CYS A O 1
ATOM 676 N N . HIS A 1 89 ? -22.112 10.447 21.141 1.00 49.91 89 HIS A N 1
ATOM 677 C CA . HIS A 1 89 ? -21.863 11.383 22.242 1.00 49.91 89 HIS A CA 1
ATOM 678 C C . HIS A 1 89 ? -22.539 12.729 21.979 1.00 49.91 89 HIS A C 1
ATOM 680 O O . HIS A 1 89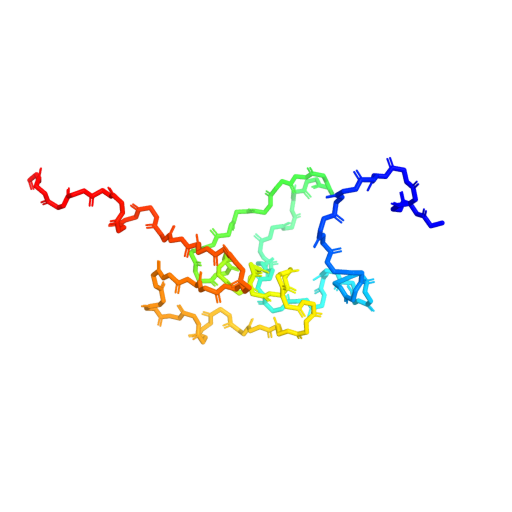 ? -22.382 13.2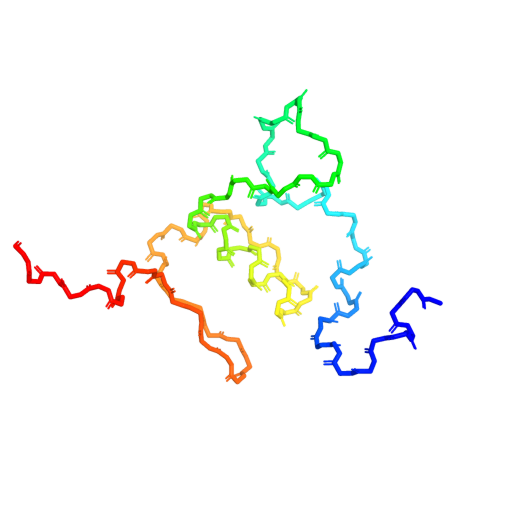58 20.856 1.00 49.91 89 HIS A O 1
#

Organism: NCBI:txid690887

Radius of gyration: 14.94 Å; chains: 1; bounding box: 41×35×30 Å

Secondary structure (DSSP, 8-state):
-GGGG-TT----GGGGGS-GGG-TTS-S--TT--TTSPP---HHHHHHHHHHHHHSS----GGGGTT--EEEETTEEEE-HHHHS-S--

Sequence (89 aa):
MLYNQLPHATVDIRVASSPLANHRWIPNEEAGTSPFSAYSLSREQTFACIAKFESGAFNFDPVAMKGVHAVSAGNSIFVSRNLLEDPCH

pLDDT: mean 78.13, std 13.48, range [47.0, 93.62]